Protein AF-X0WMB5-F1 (afdb_monomer)

Solvent-accessible surface area (backbone atoms only — not comparable to full-atom values): 6890 Å² total; per-residue (Å²): 134,57,74,67,60,52,49,68,53,50,52,59,53,51,50,53,51,51,50,53,62,62,49,52,80,70,52,82,45,69,56,34,66,71,50,52,67,74,69,71,50,71,66,61,51,53,51,52,56,55,52,70,65,64,39,75,68,50,53,54,50,50,53,52,47,41,71,75,58,39,76,62,56,56,58,55,53,61,54,47,51,60,52,54,50,51,43,61,72,71,31,66,67,56,52,61,48,58,74,69,65,50,86,44,72,68,55,45,47,38,76,72,72,50,88,122

Secondary structure (DSSP, 8-state):
--HHHHHHHHHHHHHHHHHHHHHGGG--SHHHHHHGGG---HHHHHHHHHHHH--HHHHHHHHHHHHHHTTHHHHHHHHHHHHHHHHHHHTTTHHHHHHHT-SSHHHHHHHHH---

InterPro domains:
  IPR001734 Sodium/solute symporter [PS50283] (2-116)
  IPR038377 Sodium/glucose symporter superfamily [G3DSA:1.20.1730.10] (20-116)

Sequence (116 aa):
MHWIDWMIVIIPLLIVAYIGFKTRKYVKGVSDFLTAGRVAGRYVLAVAQGQAVLGLISLVAVFEVYYVAGFAYSFWDMISIPITMIMALTGYCIYRFRETRAMTMGQFFQMRYSKS

Mean predicted aligned error: 7.75 Å

Structure (mmCIF, N/CA/C/O backbone):
data_AF-X0WMB5-F1
#
_entry.id   AF-X0WMB5-F1
#
loop_
_atom_site.group_PDB
_atom_site.id
_atom_site.type_symbol
_atom_site.label_atom_id
_atom_site.label_alt_id
_atom_site.label_comp_id
_atom_site.label_asym_id
_atom_site.label_entity_id
_atom_site.label_seq_id
_atom_site.pdbx_PDB_ins_code
_atom_site.Cartn_x
_atom_site.Cartn_y
_atom_site.Cartn_z
_atom_site.occupancy
_atom_site.B_iso_or_equiv
_atom_site.auth_seq_id
_atom_site.auth_comp_id
_atom_site.auth_asym_id
_atom_site.auth_atom_id
_atom_site.pdbx_PDB_model_num
ATOM 1 N N . MET A 1 1 ? -0.812 -6.277 -32.246 1.00 65.00 1 MET A N 1
ATOM 2 C CA . MET A 1 1 ? -1.373 -6.733 -30.961 1.00 65.00 1 MET A CA 1
ATOM 3 C C . MET A 1 1 ? -1.991 -8.091 -31.199 1.00 65.00 1 MET A C 1
ATOM 5 O O . MET A 1 1 ? -3.055 -8.176 -31.805 1.00 65.00 1 MET A O 1
ATOM 9 N N . HIS A 1 2 ? -1.252 -9.145 -30.872 1.00 86.25 2 HIS A N 1
ATOM 10 C CA . HIS A 1 2 ? -1.718 -10.515 -31.041 1.00 86.25 2 HIS A CA 1
ATOM 11 C C . HIS A 1 2 ? -2.876 -10.797 -30.073 1.00 86.25 2 HIS A C 1
ATOM 13 O O . HIS A 1 2 ? -2.992 -10.179 -29.019 1.00 86.25 2 HIS A O 1
ATOM 19 N N . TRP A 1 3 ? -3.732 -11.763 -30.412 1.00 80.88 3 TRP A N 1
ATOM 20 C CA . TRP A 1 3 ? -4.824 -12.221 -29.541 1.00 80.88 3 TRP A CA 1
ATOM 21 C C . TRP A 1 3 ? -4.329 -12.664 -28.150 1.00 80.88 3 TRP A C 1
ATOM 23 O O . TRP A 1 3 ? -5.010 -12.469 -27.146 1.00 80.88 3 TRP A O 1
ATOM 33 N N . ILE A 1 4 ? -3.105 -13.196 -28.082 1.00 85.00 4 ILE A N 1
ATOM 34 C CA . ILE A 1 4 ? -2.437 -13.576 -26.833 1.00 85.00 4 ILE A CA 1
ATOM 35 C C . ILE A 1 4 ? -2.209 -12.362 -25.914 1.00 85.00 4 ILE A C 1
ATOM 37 O O . ILE A 1 4 ? -2.395 -12.480 -24.704 1.00 85.00 4 ILE A O 1
ATOM 41 N N . ASP A 1 5 ? -1.904 -11.184 -26.466 1.00 84.69 5 ASP A N 1
ATOM 42 C CA . ASP A 1 5 ? -1.664 -9.964 -25.681 1.00 84.69 5 ASP A CA 1
ATOM 43 C C . ASP A 1 5 ? -2.938 -9.534 -24.934 1.00 84.69 5 ASP A C 1
ATOM 45 O O . ASP A 1 5 ? -2.894 -9.122 -23.776 1.00 84.69 5 ASP A O 1
ATOM 49 N N . TRP A 1 6 ? -4.104 -9.708 -25.566 1.00 87.12 6 TRP A N 1
ATOM 50 C CA . TRP A 1 6 ? -5.401 -9.435 -24.943 1.00 87.12 6 TRP A CA 1
ATOM 51 C C . TRP A 1 6 ? -5.734 -10.418 -23.822 1.00 87.12 6 TRP A C 1
ATOM 53 O O . TRP A 1 6 ? -6.316 -10.020 -22.811 1.00 87.12 6 TRP A O 1
ATOM 63 N N . MET A 1 7 ? -5.332 -11.685 -23.950 1.00 87.00 7 MET A N 1
ATOM 64 C CA . MET A 1 7 ? -5.525 -12.669 -22.882 1.00 87.00 7 MET A CA 1
ATOM 65 C C . MET A 1 7 ? -4.723 -12.307 -21.625 1.00 87.00 7 MET A C 1
ATOM 67 O O . MET A 1 7 ? -5.243 -12.449 -20.518 1.00 87.00 7 MET A O 1
ATOM 71 N N . ILE A 1 8 ? -3.508 -11.769 -21.781 1.00 88.19 8 ILE A N 1
ATOM 72 C CA . ILE A 1 8 ? -2.662 -11.324 -20.658 1.00 88.19 8 ILE A CA 1
ATOM 73 C C . ILE A 1 8 ? -3.302 -10.157 -19.892 1.00 88.19 8 ILE A C 1
ATOM 75 O O . ILE A 1 8 ? -3.104 -10.043 -18.686 1.00 88.19 8 ILE A O 1
ATOM 79 N N . VAL A 1 9 ? -4.108 -9.319 -20.551 1.00 88.94 9 VAL A N 1
ATOM 80 C CA . VAL A 1 9 ? -4.827 -8.212 -19.897 1.00 88.94 9 VAL A CA 1
ATOM 81 C C . VAL A 1 9 ? -6.137 -8.687 -19.268 1.00 88.94 9 VAL A C 1
ATOM 83 O O . VAL A 1 9 ? -6.431 -8.368 -18.116 1.00 88.94 9 VAL A O 1
ATOM 86 N N . ILE A 1 10 ? -6.932 -9.458 -20.012 1.00 91.56 10 ILE A N 1
ATOM 87 C CA . ILE A 1 10 ? -8.281 -9.855 -19.592 1.00 91.56 10 ILE A CA 1
ATOM 88 C C . ILE A 1 10 ? -8.229 -10.812 -18.395 1.00 91.56 10 ILE A C 1
ATOM 90 O O . ILE A 1 10 ? -9.029 -10.670 -17.470 1.00 91.56 10 ILE A O 1
ATOM 94 N N . ILE A 1 11 ? -7.295 -11.768 -18.377 1.00 92.88 11 ILE A N 1
ATOM 95 C CA . ILE A 1 11 ? -7.252 -12.811 -17.341 1.00 92.88 11 ILE A CA 1
ATOM 96 C C . ILE A 1 11 ? -7.010 -12.224 -15.935 1.00 92.88 11 ILE A C 1
ATOM 98 O O . ILE A 1 11 ? -7.836 -12.479 -15.053 1.00 92.88 11 ILE A O 1
ATOM 102 N N . PRO A 1 12 ? -5.967 -11.408 -15.677 1.00 92.19 12 PRO A N 1
ATOM 103 C CA . PRO A 1 12 ? -5.765 -10.791 -14.364 1.00 92.19 12 PRO A CA 1
ATOM 104 C C . PRO A 1 12 ? -6.926 -9.886 -13.952 1.00 92.19 12 PRO A C 1
ATOM 106 O O . PRO A 1 12 ? -7.319 -9.882 -12.786 1.00 92.19 12 PRO A O 1
ATOM 109 N N . LEU A 1 13 ? -7.516 -9.159 -14.905 1.00 92.88 13 LEU A N 1
ATOM 110 C CA . LEU A 1 13 ? -8.639 -8.260 -14.645 1.00 92.88 13 LEU A CA 1
ATOM 111 C C . LEU A 1 13 ? -9.873 -9.046 -14.177 1.00 92.88 13 LEU A C 1
ATOM 113 O O . LEU A 1 13 ? -10.494 -8.690 -13.173 1.00 92.88 13 LEU A O 1
ATOM 117 N N . LEU A 1 14 ? -10.172 -10.174 -14.830 1.00 94.62 14 LEU A N 1
ATOM 118 C CA . LEU A 1 14 ? -11.230 -11.088 -14.400 1.00 94.62 14 LEU A CA 1
ATOM 119 C C . LEU A 1 14 ? -10.943 -11.711 -13.031 1.00 94.62 14 LEU A C 1
ATOM 121 O O . LEU A 1 14 ? -11.863 -11.824 -12.223 1.00 94.62 14 LEU A O 1
ATOM 125 N N . ILE A 1 15 ? -9.691 -12.078 -12.738 1.00 94.06 15 ILE A N 1
ATOM 126 C CA . ILE A 1 15 ? -9.303 -12.609 -11.422 1.00 94.06 15 ILE A CA 1
ATOM 127 C C . ILE A 1 15 ? -9.564 -11.568 -10.326 1.00 94.06 15 ILE A C 1
ATOM 129 O O . ILE A 1 15 ? -10.201 -11.886 -9.320 1.00 94.06 15 ILE A O 1
ATOM 133 N N . VAL A 1 16 ? -9.135 -10.318 -10.525 1.00 92.12 16 VAL A N 1
ATOM 134 C CA . VAL A 1 16 ? -9.366 -9.224 -9.565 1.00 92.12 16 VAL A CA 1
ATOM 135 C C . VAL A 1 16 ? -10.862 -8.958 -9.389 1.00 92.12 16 VAL A C 1
ATOM 137 O O . VAL A 1 16 ? -11.337 -8.859 -8.254 1.00 92.12 16 VAL A O 1
ATOM 140 N N . ALA A 1 17 ? -11.625 -8.913 -10.485 1.00 93.56 17 ALA A N 1
ATOM 141 C CA . ALA A 1 17 ? -13.074 -8.736 -10.432 1.00 93.56 17 ALA A CA 1
ATOM 142 C C . ALA A 1 17 ? -13.755 -9.879 -9.659 1.00 93.56 17 ALA A C 1
ATOM 144 O O . ALA A 1 17 ? -14.561 -9.629 -8.760 1.00 93.56 17 ALA A O 1
ATOM 145 N N . TYR A 1 18 ? -13.389 -11.131 -9.946 1.00 94.38 18 TYR A N 1
ATOM 146 C CA . TYR A 1 18 ? -13.911 -12.313 -9.261 1.00 94.38 18 TYR A CA 1
ATOM 147 C C . TYR A 1 18 ? -13.611 -12.288 -7.757 1.00 94.38 18 TYR A C 1
ATOM 149 O O . TYR A 1 18 ? -14.506 -12.541 -6.943 1.00 94.38 18 TYR A O 1
ATOM 157 N N . ILE A 1 19 ? -12.381 -11.930 -7.372 1.00 91.38 19 ILE A N 1
ATOM 158 C CA . ILE A 1 19 ? -12.005 -11.752 -5.965 1.00 91.38 19 ILE A CA 1
ATOM 159 C C . ILE A 1 19 ? -12.886 -10.669 -5.331 1.00 91.38 19 ILE A C 1
ATOM 161 O O . ILE A 1 19 ? -13.463 -10.910 -4.271 1.00 91.38 19 ILE A O 1
ATOM 165 N N . GLY A 1 20 ? -13.077 -9.524 -5.990 1.00 87.44 20 GLY A N 1
ATOM 166 C CA . GLY A 1 20 ? -13.951 -8.445 -5.517 1.00 87.44 20 GLY A CA 1
ATOM 167 C C . GLY A 1 20 ? -15.388 -8.908 -5.251 1.00 87.44 20 GLY A C 1
ATOM 168 O O . GLY A 1 20 ? -15.920 -8.700 -4.155 1.00 87.44 20 GLY A O 1
ATOM 169 N N . PHE A 1 21 ? -15.991 -9.625 -6.203 1.00 90.62 21 PHE A N 1
ATOM 170 C CA . PHE A 1 21 ? -17.336 -10.185 -6.042 1.00 90.62 21 PHE A CA 1
ATOM 171 C C . PHE A 1 21 ? -17.423 -11.182 -4.884 1.00 90.62 21 PHE A C 1
ATOM 173 O O . PHE A 1 21 ? -18.353 -11.106 -4.077 1.00 90.62 21 PHE A O 1
ATOM 180 N N . LYS A 1 22 ? -16.443 -12.082 -4.750 1.00 88.75 22 LYS A N 1
ATOM 181 C CA . LYS A 1 22 ? -16.406 -13.063 -3.655 1.00 88.75 22 LYS A CA 1
ATOM 182 C C . LYS A 1 22 ? -16.223 -12.392 -2.291 1.00 88.75 22 LYS A C 1
ATOM 184 O O . LYS A 1 22 ? -16.813 -12.831 -1.302 1.00 88.75 22 LYS A O 1
ATOM 189 N N . THR A 1 23 ? -15.451 -11.306 -2.243 1.00 85.50 23 THR A N 1
ATOM 190 C CA . THR A 1 23 ? -15.120 -10.594 -1.000 1.00 85.50 23 THR A CA 1
ATOM 191 C C . THR A 1 23 ? -16.319 -9.815 -0.450 1.00 85.50 23 THR A C 1
ATOM 193 O O . THR A 1 23 ? -16.444 -9.651 0.763 1.00 85.50 23 THR A O 1
ATOM 196 N N . ARG A 1 24 ? -17.278 -9.435 -1.307 1.00 82.69 24 ARG A N 1
ATOM 197 C CA . ARG A 1 24 ? -18.507 -8.726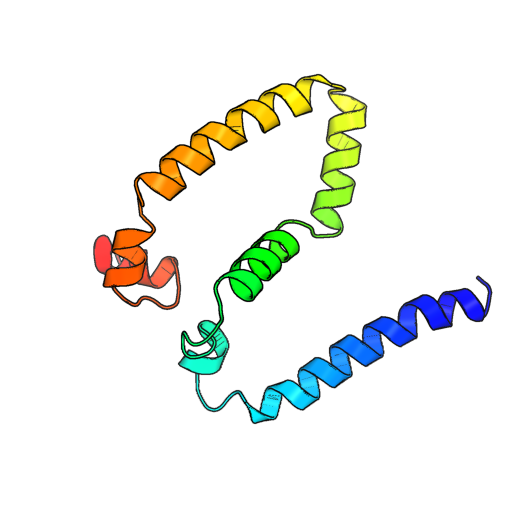 -0.910 1.00 82.69 24 ARG A CA 1
ATOM 198 C C . ARG A 1 24 ? -19.310 -9.454 0.175 1.00 82.69 24 ARG A C 1
ATOM 200 O O . ARG A 1 24 ? -19.881 -8.798 1.037 1.00 82.69 24 ARG A O 1
ATOM 207 N N . LYS A 1 25 ? -19.308 -10.795 0.191 1.00 82.81 25 LYS A N 1
ATOM 208 C CA . LYS A 1 25 ? -19.995 -11.601 1.223 1.00 82.81 25 LYS A CA 1
ATOM 209 C C . LYS A 1 25 ? -19.425 -11.387 2.636 1.00 82.81 25 LYS A C 1
ATOM 211 O O . LYS A 1 25 ? -20.131 -11.608 3.619 1.00 82.81 25 LYS A O 1
ATOM 216 N N . TYR A 1 26 ? -18.160 -10.985 2.741 1.00 80.12 26 TYR A N 1
ATOM 217 C CA . TYR A 1 26 ? -17.467 -10.790 4.016 1.00 80.12 26 TYR A CA 1
ATOM 218 C C . TYR A 1 26 ? -17.619 -9.369 4.567 1.00 80.12 26 TYR A C 1
ATOM 220 O O . TYR A 1 26 ? -17.355 -9.147 5.744 1.00 80.12 26 TYR A O 1
ATOM 228 N N . VAL A 1 27 ? -18.081 -8.417 3.752 1.00 81.31 27 VAL A N 1
ATOM 229 C CA . VAL A 1 27 ? -18.300 -7.031 4.173 1.00 81.31 27 VAL A CA 1
ATOM 230 C C . VAL A 1 27 ? -19.697 -6.915 4.781 1.00 81.31 27 VAL A C 1
ATOM 232 O O . VAL A 1 27 ? -20.682 -6.764 4.059 1.00 81.31 27 VAL A O 1
ATOM 235 N N . LYS A 1 28 ? -19.797 -7.014 6.112 1.00 79.75 28 LYS A N 1
ATOM 236 C CA . LYS A 1 28 ? -21.077 -6.894 6.837 1.00 79.75 28 LYS A CA 1
ATOM 237 C C . LYS A 1 28 ? -21.322 -5.496 7.411 1.00 79.75 28 LYS A C 1
ATOM 239 O O . LYS A 1 28 ? -22.469 -5.152 7.679 1.00 79.75 28 LYS A O 1
ATOM 244 N N . GLY A 1 29 ? -20.278 -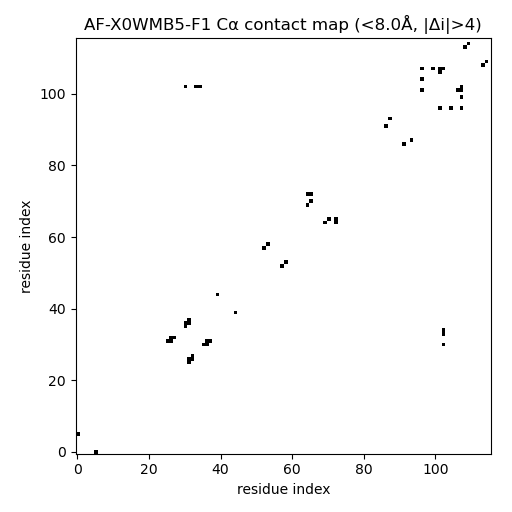4.678 7.568 1.00 81.06 29 GLY A N 1
ATOM 245 C CA . GLY A 1 29 ? -20.385 -3.313 8.088 1.00 81.06 29 GLY A CA 1
ATOM 246 C C . GLY A 1 29 ? -19.231 -2.392 7.680 1.00 81.06 29 GLY A C 1
ATOM 247 O O . GLY A 1 29 ? -18.263 -2.809 7.045 1.00 81.06 29 GLY A O 1
ATOM 248 N N . VAL A 1 30 ? -19.327 -1.118 8.077 1.00 77.75 30 VAL A N 1
ATOM 249 C CA . VAL A 1 30 ? -18.349 -0.062 7.742 1.00 77.75 30 VAL A CA 1
ATOM 250 C C . VAL A 1 30 ? -16.966 -0.347 8.341 1.00 77.75 30 VAL A C 1
ATOM 252 O O . VAL A 1 30 ? -15.950 -0.099 7.696 1.00 77.75 30 VAL A O 1
ATOM 255 N N . SER A 1 31 ? -16.905 -0.929 9.542 1.00 76.12 31 SER A N 1
ATOM 256 C CA . SER A 1 31 ? -15.648 -1.352 10.177 1.00 76.12 31 SER A CA 1
ATOM 257 C C . SER A 1 31 ? -14.945 -2.473 9.411 1.00 76.12 31 SER A C 1
ATOM 259 O O . SER A 1 31 ? -13.714 -2.504 9.350 1.00 76.12 31 SER A O 1
ATOM 261 N N . ASP A 1 32 ? -15.716 -3.377 8.806 1.00 77.19 32 ASP A N 1
ATOM 262 C CA . ASP A 1 32 ? -15.188 -4.492 8.019 1.00 77.19 32 ASP A CA 1
ATOM 263 C C . ASP A 1 32 ? -14.682 -4.000 6.666 1.00 77.19 32 ASP A C 1
ATOM 265 O O . ASP A 1 32 ? -13.665 -4.479 6.180 1.00 77.1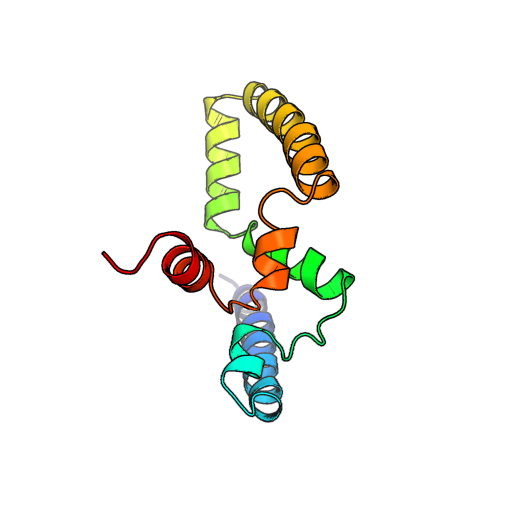9 32 ASP A O 1
ATOM 269 N N . PHE A 1 33 ? -15.332 -2.983 6.098 1.00 79.12 33 PHE A N 1
ATOM 270 C CA . PHE A 1 33 ? -14.876 -2.350 4.866 1.00 79.12 33 PHE A CA 1
ATOM 271 C C . PHE A 1 33 ? -13.614 -1.498 5.067 1.00 79.12 33 PHE A C 1
ATOM 273 O O . PHE A 1 33 ? -12.653 -1.637 4.317 1.00 79.12 33 PHE A O 1
ATOM 280 N N . LEU A 1 34 ? -13.592 -0.632 6.088 1.00 80.38 34 LEU A N 1
ATOM 281 C CA . LEU A 1 34 ? -12.497 0.324 6.295 1.00 80.38 34 LEU A CA 1
ATOM 282 C C . LEU A 1 34 ? -11.289 -0.271 7.022 1.00 80.38 34 LEU A C 1
ATOM 284 O O . LEU A 1 34 ? -10.161 0.150 6.786 1.00 80.38 34 LEU A O 1
ATOM 288 N N . THR A 1 35 ? -11.507 -1.219 7.935 1.00 78.19 35 THR A N 1
ATOM 289 C CA . THR A 1 35 ? -10.436 -1.755 8.796 1.00 78.19 35 THR A CA 1
ATOM 290 C C . THR A 1 35 ? -10.329 -3.277 8.765 1.00 78.19 35 THR A C 1
ATOM 292 O O . THR A 1 35 ? -9.610 -3.842 9.591 1.00 78.19 35 THR A O 1
ATOM 295 N N . ALA A 1 36 ? -11.033 -3.955 7.847 1.00 79.00 36 ALA A N 1
ATOM 296 C CA . ALA A 1 36 ? -11.074 -5.420 7.752 1.00 79.00 36 ALA A CA 1
ATOM 297 C C . ALA A 1 36 ? -11.390 -6.104 9.101 1.00 79.00 36 ALA A C 1
ATOM 299 O O . ALA A 1 36 ? -10.805 -7.133 9.446 1.00 79.00 36 ALA A O 1
ATOM 300 N N . GLY A 1 37 ? -12.233 -5.468 9.928 1.00 76.12 37 GLY A N 1
ATOM 301 C CA . GLY A 1 37 ? -12.582 -5.952 11.268 1.00 76.12 37 GLY A CA 1
ATOM 302 C C . GLY A 1 37 ? -11.398 -6.026 12.244 1.00 76.12 37 GLY A C 1
ATOM 303 O O . GLY A 1 37 ? -11.519 -6.622 13.310 1.00 76.12 37 GLY A O 1
ATOM 304 N N . ARG A 1 38 ? -10.240 -5.444 11.892 1.00 78.75 38 ARG A N 1
ATOM 305 C CA . ARG A 1 38 ? -8.956 -5.546 12.613 1.00 78.75 38 ARG A CA 1
ATOM 306 C C . ARG A 1 38 ? -8.428 -6.980 12.773 1.00 78.75 38 ARG A C 1
ATOM 308 O O . ARG A 1 38 ? -7.598 -7.227 13.643 1.00 78.75 38 ARG A O 1
ATOM 315 N N . VAL A 1 39 ? -8.866 -7.904 11.914 1.00 79.62 39 VAL A N 1
ATOM 316 C CA . VAL A 1 39 ? -8.447 -9.322 11.934 1.00 79.62 39 VAL A CA 1
ATOM 317 C C . VAL A 1 39 ? -7.292 -9.596 10.956 1.00 79.62 39 VAL A C 1
ATOM 319 O O . VAL A 1 39 ? -6.689 -10.666 10.976 1.00 79.62 39 VAL A O 1
ATOM 322 N N . ALA A 1 40 ? -6.941 -8.629 10.102 1.00 79.69 40 ALA A N 1
ATOM 323 C CA . ALA A 1 40 ? -5.877 -8.788 9.115 1.00 79.69 40 ALA A CA 1
ATOM 324 C C . ALA A 1 40 ? -4.511 -9.060 9.780 1.00 79.69 40 ALA A C 1
ATOM 326 O O . ALA A 1 40 ? -4.033 -8.292 10.617 1.00 79.69 40 ALA A O 1
ATOM 327 N N . GLY A 1 41 ? -3.874 -10.169 9.391 1.00 81.75 41 GLY A N 1
ATOM 328 C CA . GLY A 1 41 ? -2.562 -10.566 9.898 1.00 81.75 41 GLY A CA 1
ATOM 329 C C . GLY A 1 41 ? -1.447 -9.598 9.486 1.00 81.75 41 GLY A C 1
ATOM 330 O O . GLY A 1 41 ? -1.536 -8.914 8.467 1.00 81.75 41 GLY A O 1
ATOM 331 N N . ARG A 1 42 ? -0.353 -9.580 10.260 1.00 82.88 42 ARG A N 1
ATOM 332 C CA . ARG A 1 42 ? 0.784 -8.658 10.053 1.00 82.88 42 ARG A CA 1
ATOM 333 C C . ARG A 1 42 ? 1.382 -8.749 8.649 1.00 82.88 42 ARG A C 1
ATOM 335 O O . ARG A 1 42 ? 1.679 -7.720 8.059 1.00 82.88 42 ARG A O 1
ATOM 342 N N . TYR A 1 43 ? 1.516 -9.963 8.116 1.00 86.50 43 TYR A N 1
ATOM 343 C CA . TYR A 1 43 ? 2.058 -10.189 6.776 1.00 86.50 43 TYR A CA 1
ATOM 344 C C . TYR A 1 43 ? 1.171 -9.573 5.688 1.00 86.50 43 TYR A C 1
ATOM 346 O O . TYR A 1 43 ? 1.652 -8.804 4.866 1.00 86.50 43 TYR A O 1
ATOM 354 N N . VAL A 1 44 ? -0.137 -9.847 5.731 1.00 84.88 44 VAL A N 1
ATOM 355 C CA . VAL A 1 44 ? -1.096 -9.330 4.744 1.00 84.88 44 VAL A CA 1
ATOM 356 C C . VAL A 1 44 ? -1.130 -7.805 4.775 1.00 84.88 44 VAL A C 1
ATOM 358 O O . VAL A 1 44 ? -1.126 -7.176 3.724 1.00 84.88 44 VAL A O 1
ATOM 361 N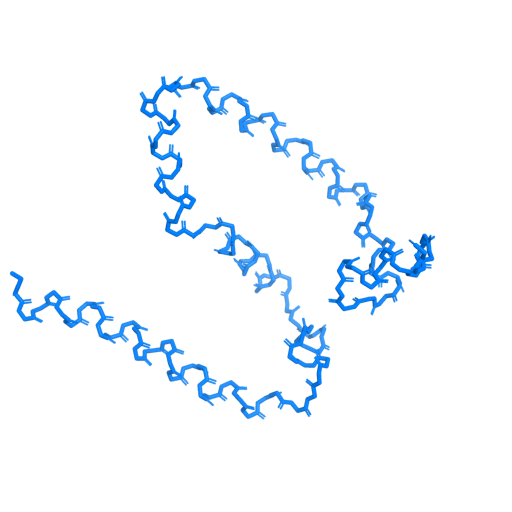 N . LEU A 1 45 ? -1.097 -7.207 5.971 1.00 85.19 45 LEU A N 1
ATOM 362 C CA . LEU A 1 45 ? -1.028 -5.755 6.114 1.00 85.19 45 LEU A CA 1
ATOM 363 C C . LEU A 1 45 ? 0.282 -5.183 5.563 1.00 85.19 45 LEU A C 1
ATOM 365 O O . LEU A 1 45 ? 0.234 -4.217 4.815 1.00 85.19 45 LEU A O 1
ATOM 369 N N . ALA A 1 46 ? 1.435 -5.774 5.882 1.00 84.88 46 ALA A N 1
ATOM 370 C CA . ALA A 1 46 ? 2.726 -5.290 5.391 1.00 84.88 46 ALA A CA 1
ATOM 371 C C . ALA A 1 46 ? 2.824 -5.365 3.859 1.00 84.88 46 ALA A C 1
ATOM 373 O O . ALA A 1 46 ? 3.218 -4.395 3.214 1.00 84.88 46 ALA A O 1
ATOM 374 N N . VAL A 1 47 ? 2.400 -6.487 3.270 1.00 86.81 47 VAL A N 1
ATOM 375 C CA . VAL A 1 47 ? 2.399 -6.670 1.814 1.00 86.81 47 VAL A CA 1
ATOM 376 C C . VAL A 1 47 ? 1.412 -5.715 1.146 1.00 86.81 47 VAL A C 1
ATOM 378 O O . VAL A 1 47 ? 1.776 -5.060 0.174 1.00 86.81 47 VAL A O 1
ATOM 381 N N . ALA A 1 48 ? 0.194 -5.572 1.676 1.00 85.94 48 ALA A N 1
ATOM 382 C CA . ALA A 1 48 ? -0.796 -4.650 1.122 1.00 85.94 48 ALA A CA 1
ATOM 383 C C . ALA A 1 48 ? -0.319 -3.190 1.168 1.00 85.94 48 ALA A C 1
ATOM 385 O O . ALA A 1 48 ? -0.500 -2.461 0.197 1.00 85.94 48 ALA A O 1
ATOM 386 N N . GLN A 1 49 ? 0.329 -2.774 2.262 1.00 84.06 49 GLN A N 1
ATOM 387 C CA . GLN A 1 49 ? 0.923 -1.438 2.368 1.00 84.06 49 GLN A CA 1
ATOM 388 C C . GLN A 1 49 ? 2.048 -1.240 1.342 1.00 84.06 49 GLN A C 1
ATOM 390 O O . GLN A 1 49 ? 2.069 -0.217 0.665 1.00 84.06 49 GLN A O 1
ATOM 395 N N . GLY A 1 50 ? 2.931 -2.228 1.160 1.00 83.12 50 GLY A N 1
ATOM 396 C CA . GLY A 1 50 ? 3.981 -2.164 0.137 1.00 83.12 50 GLY A CA 1
ATOM 397 C C . GLY A 1 50 ? 3.424 -2.066 -1.288 1.00 83.12 50 GLY A C 1
ATOM 398 O O . GLY A 1 50 ? 3.885 -1.252 -2.083 1.00 83.12 50 GLY A O 1
ATOM 399 N N . GLN A 1 51 ? 2.385 -2.844 -1.601 1.00 84.62 51 GLN A N 1
ATOM 400 C CA . GLN A 1 51 ? 1.719 -2.801 -2.907 1.00 84.62 51 GLN A CA 1
ATOM 401 C C . GLN A 1 51 ? 0.979 -1.477 -3.151 1.00 84.62 51 GLN A C 1
ATOM 403 O O . GLN A 1 51 ? 0.966 -0.990 -4.275 1.00 84.62 51 GLN A O 1
ATOM 408 N N . ALA A 1 52 ? 0.402 -0.860 -2.114 1.00 84.94 52 ALA A N 1
ATOM 409 C CA . ALA A 1 52 ? -0.284 0.428 -2.240 1.00 84.94 52 ALA A CA 1
ATOM 410 C C . ALA A 1 52 ? 0.660 1.575 -2.650 1.00 84.94 52 ALA A C 1
ATOM 412 O O . ALA A 1 52 ? 0.229 2.512 -3.319 1.00 84.94 52 ALA A O 1
ATOM 413 N N . VAL A 1 53 ? 1.940 1.498 -2.268 1.00 80.00 53 VAL A N 1
ATOM 414 C CA . VAL A 1 53 ? 2.970 2.481 -2.650 1.00 80.00 53 VAL A CA 1
ATOM 415 C C . VAL A 1 53 ? 3.459 2.254 -4.090 1.00 80.00 53 VAL A C 1
ATOM 417 O O . VAL A 1 53 ? 3.757 3.211 -4.812 1.00 80.00 53 VAL A O 1
ATOM 420 N N . LEU A 1 54 ? 3.499 0.996 -4.537 1.00 81.31 54 LEU A N 1
ATOM 421 C CA . LEU A 1 54 ? 4.004 0.582 -5.850 1.00 81.31 54 LEU A CA 1
ATOM 422 C C . LEU A 1 54 ? 2.903 0.566 -6.928 1.00 81.31 54 LEU A C 1
ATOM 424 O O . LEU A 1 54 ? 2.533 -0.480 -7.456 1.00 81.31 54 LEU A O 1
ATOM 428 N N . GLY A 1 55 ? 2.386 1.746 -7.278 1.00 84.81 55 GLY A N 1
ATOM 429 C CA . GLY A 1 55 ? 1.501 1.926 -8.434 1.00 84.81 55 GLY A CA 1
ATOM 430 C C . GLY A 1 55 ? 2.256 2.093 -9.762 1.00 84.81 55 GLY A C 1
ATOM 431 O O . GLY A 1 55 ? 3.447 2.400 -9.780 1.00 84.81 55 GLY A O 1
ATOM 432 N N . LEU A 1 56 ? 1.546 1.973 -10.895 1.00 87.25 56 LEU A N 1
ATOM 433 C CA . LEU A 1 56 ? 2.108 2.217 -12.238 1.00 87.25 56 LEU A CA 1
ATOM 434 C C . LEU A 1 56 ? 2.717 3.626 -12.358 1.00 87.25 56 LEU A C 1
ATOM 436 O O . LEU A 1 56 ? 3.796 3.790 -12.914 1.00 87.25 56 LEU A O 1
ATOM 440 N N . ILE A 1 57 ? 2.036 4.630 -11.796 1.00 89.38 57 ILE A N 1
ATOM 441 C CA . ILE A 1 57 ? 2.503 6.024 -11.775 1.00 89.38 57 ILE A CA 1
ATOM 442 C C . ILE A 1 57 ? 3.823 6.130 -11.007 1.00 89.38 57 ILE A C 1
ATOM 444 O O . ILE A 1 57 ? 4.766 6.738 -11.501 1.00 89.38 57 ILE A O 1
ATOM 448 N N . SER A 1 58 ? 3.911 5.496 -9.834 1.00 87.81 58 SER A N 1
ATOM 449 C CA . SER A 1 58 ? 5.133 5.468 -9.027 1.00 87.81 58 SER A CA 1
ATOM 450 C C . SER A 1 58 ? 6.291 4.836 -9.796 1.00 87.81 58 SER A C 1
ATOM 452 O O . SER A 1 58 ? 7.401 5.352 -9.762 1.00 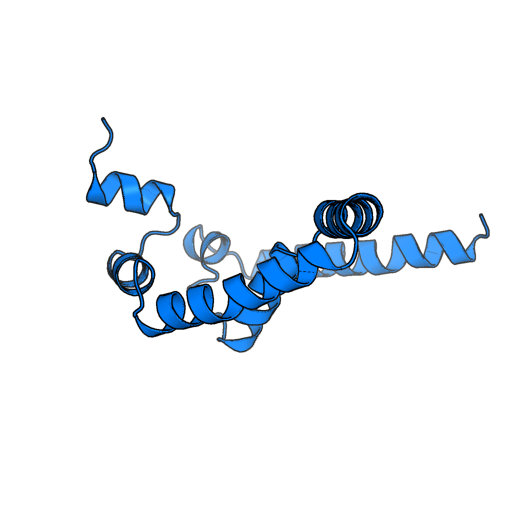87.81 58 SER A O 1
ATOM 454 N N . LEU A 1 59 ? 6.035 3.748 -10.529 1.00 88.44 59 LEU A N 1
ATOM 455 C CA . LEU A 1 59 ? 7.052 3.068 -11.328 1.00 88.44 59 LEU A CA 1
ATOM 456 C C . LEU A 1 59 ? 7.596 3.974 -12.439 1.00 88.44 59 LEU A C 1
ATOM 458 O O . LEU A 1 59 ? 8.809 4.116 -12.561 1.00 88.44 59 LEU A O 1
ATOM 462 N N . VAL A 1 60 ? 6.719 4.632 -13.203 1.00 92.38 60 VAL A N 1
ATOM 463 C CA . VAL A 1 60 ? 7.139 5.586 -14.245 1.00 92.38 60 VAL A CA 1
ATOM 464 C C . VAL A 1 60 ? 7.917 6.754 -13.637 1.00 92.38 60 VAL A C 1
ATOM 466 O O . VAL A 1 60 ? 8.979 7.100 -14.148 1.00 92.38 60 VAL A O 1
ATOM 469 N N . ALA A 1 61 ? 7.442 7.305 -12.517 1.00 89.06 61 ALA A N 1
ATOM 470 C CA . ALA A 1 61 ? 8.119 8.395 -11.820 1.00 89.06 61 ALA A CA 1
ATOM 471 C C . ALA A 1 61 ? 9.532 7.999 -11.365 1.00 89.06 61 ALA A C 1
ATOM 473 O O . ALA A 1 61 ? 10.471 8.772 -11.520 1.00 89.06 61 ALA A O 1
ATOM 474 N N . VAL A 1 62 ? 9.711 6.778 -10.854 1.00 87.38 62 VAL A N 1
ATOM 475 C CA . VAL A 1 62 ? 11.033 6.269 -10.466 1.00 87.38 62 VAL A CA 1
ATOM 476 C C . VAL A 1 62 ? 11.968 6.195 -11.677 1.00 87.38 62 VAL A C 1
ATOM 478 O O . VAL A 1 62 ? 13.108 6.647 -11.589 1.00 87.38 62 VAL A O 1
ATOM 481 N N . PHE A 1 63 ? 11.496 5.697 -12.825 1.00 88.81 63 PHE A N 1
ATOM 482 C CA . PHE A 1 63 ? 12.297 5.679 -14.056 1.00 88.81 63 PHE A CA 1
ATOM 483 C C . PHE A 1 63 ? 12.680 7.082 -14.537 1.00 88.81 63 PHE A C 1
ATOM 485 O O . PHE A 1 63 ? 13.828 7.294 -14.925 1.00 88.81 63 PHE A O 1
ATOM 492 N N . GLU A 1 64 ? 11.756 8.039 -14.483 1.00 90.00 64 GLU A N 1
ATOM 493 C CA . GLU A 1 64 ? 12.019 9.434 -14.850 1.00 90.00 64 GLU A CA 1
ATOM 494 C C . GLU A 1 64 ? 13.081 10.064 -13.938 1.00 90.00 64 GLU A C 1
ATOM 496 O O . GLU A 1 64 ? 14.044 10.668 -14.417 1.00 90.00 64 GLU A O 1
ATOM 501 N N . VAL A 1 65 ? 12.967 9.852 -12.625 1.00 88.06 65 VAL A N 1
ATOM 502 C CA . VAL A 1 65 ? 13.937 10.358 -11.648 1.00 88.06 65 VAL A CA 1
ATOM 503 C C . VAL A 1 65 ? 15.318 9.740 -11.866 1.00 88.06 65 VAL A C 1
ATOM 505 O O . VAL A 1 65 ? 16.313 10.465 -11.844 1.00 88.06 65 VAL A O 1
ATOM 508 N N . TYR A 1 66 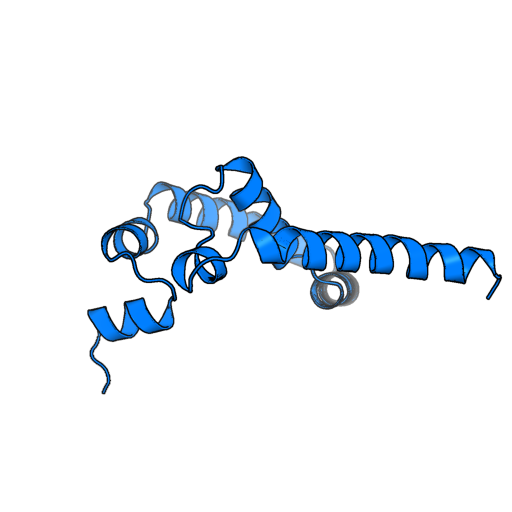? 15.406 8.435 -12.139 1.00 88.44 66 TYR A N 1
ATOM 509 C CA . TYR A 1 66 ? 16.685 7.799 -12.471 1.00 88.44 66 TYR A CA 1
ATOM 510 C C . TYR A 1 66 ? 17.277 8.311 -13.784 1.00 88.44 66 TYR A C 1
ATOM 512 O O . TYR A 1 66 ? 18.496 8.443 -13.883 1.00 88.44 66 TYR A O 1
ATOM 520 N N . TYR A 1 67 ? 16.442 8.619 -14.775 1.00 88.50 67 TYR A N 1
ATOM 521 C CA . TYR A 1 67 ? 16.902 9.156 -16.052 1.00 88.50 67 TYR A CA 1
ATOM 522 C C . TYR A 1 67 ? 17.493 10.567 -15.909 1.00 88.50 67 TYR A C 1
ATOM 524 O O . TYR A 1 67 ? 18.520 10.865 -16.515 1.00 88.50 67 TYR A O 1
ATOM 532 N N . VAL A 1 68 ? 16.881 11.423 -15.084 1.00 89.94 68 VAL A N 1
ATOM 533 C CA . VAL A 1 68 ? 17.316 12.820 -14.900 1.00 89.94 68 VAL A CA 1
ATOM 534 C C . VAL A 1 68 ? 18.442 12.953 -13.870 1.00 89.94 68 VAL A C 1
ATOM 536 O O . VAL A 1 68 ? 19.434 13.632 -14.122 1.00 89.94 68 VAL A O 1
ATOM 539 N N . ALA A 1 69 ? 18.292 12.336 -12.696 1.00 83.88 69 ALA A N 1
ATOM 540 C CA . ALA A 1 69 ? 19.193 12.529 -11.556 1.00 83.88 69 ALA A CA 1
ATOM 541 C C . ALA A 1 69 ? 20.263 11.430 -11.418 1.00 83.88 69 ALA A C 1
ATOM 543 O O . ALA A 1 69 ? 21.204 11.573 -10.630 1.00 83.88 69 ALA A O 1
ATOM 544 N N . GLY A 1 70 ? 20.139 10.325 -12.159 1.00 82.19 70 GLY A N 1
ATOM 545 C CA . GLY A 1 70 ? 21.065 9.199 -12.079 1.00 82.19 70 GLY A CA 1
ATOM 546 C C . GLY A 1 70 ? 21.105 8.558 -10.687 1.00 82.19 70 GLY A C 1
ATOM 547 O O . GLY A 1 70 ? 20.109 8.479 -9.968 1.00 82.19 70 GLY A O 1
ATOM 548 N N . PHE A 1 71 ? 22.288 8.092 -10.280 1.00 79.69 71 PHE A N 1
ATOM 549 C CA . PHE A 1 71 ? 22.475 7.351 -9.026 1.00 79.69 71 PHE A CA 1
ATOM 550 C C . PHE A 1 71 ? 22.340 8.216 -7.758 1.00 79.69 71 PHE A C 1
ATOM 552 O O . PHE A 1 71 ? 22.321 7.683 -6.655 1.00 79.69 71 PHE A O 1
ATOM 559 N N . ALA A 1 72 ? 22.211 9.542 -7.877 1.00 82.69 72 ALA A N 1
ATOM 560 C CA . ALA A 1 72 ? 22.029 10.418 -6.720 1.00 82.69 72 ALA A CA 1
ATOM 561 C C . ALA A 1 72 ? 20.715 10.134 -5.966 1.00 82.69 72 ALA A C 1
ATOM 563 O O . ALA A 1 72 ? 20.645 10.329 -4.754 1.00 82.69 72 ALA A O 1
ATOM 564 N N . TYR A 1 73 ? 19.683 9.634 -6.656 1.00 82.38 73 TYR A N 1
ATOM 565 C CA . TYR A 1 73 ? 18.400 9.294 -6.035 1.00 82.38 73 TYR A CA 1
ATOM 566 C C . TYR A 1 73 ? 18.506 8.143 -5.020 1.00 82.38 73 TYR A C 1
ATOM 568 O O . TYR A 1 73 ? 17.883 8.197 -3.961 1.00 82.38 73 TYR A O 1
ATOM 576 N N . SER A 1 74 ? 19.344 7.133 -5.288 1.00 82.31 74 SER A N 1
ATOM 577 C CA . SER A 1 74 ? 19.493 5.976 -4.392 1.00 82.31 74 SER A CA 1
ATOM 578 C C . SER A 1 74 ? 20.138 6.346 -3.054 1.00 82.31 74 SER A C 1
ATOM 580 O O . SER A 1 74 ? 19.816 5.747 -2.031 1.00 82.31 74 SER A O 1
ATOM 582 N N . PHE A 1 75 ? 20.998 7.370 -3.031 1.00 86.19 75 PHE A N 1
ATOM 583 C CA . PHE A 1 75 ? 21.572 7.896 -1.793 1.00 86.19 75 PHE A CA 1
ATOM 584 C C . PHE A 1 75 ? 20.491 8.466 -0.865 1.00 86.19 75 PHE A C 1
ATOM 586 O O . PHE A 1 75 ? 20.473 8.166 0.329 1.00 86.19 75 PHE A O 1
ATOM 593 N N . TRP A 1 76 ? 19.554 9.242 -1.414 1.00 85.81 76 TRP A N 1
ATOM 594 C CA . TRP A 1 76 ? 18.435 9.792 -0.647 1.00 85.81 76 TRP A CA 1
ATOM 595 C C . TRP A 1 76 ? 17.479 8.704 -0.158 1.00 85.81 76 TRP A C 1
ATOM 597 O O . TRP A 1 76 ? 17.038 8.749 0.992 1.00 85.81 76 TRP A O 1
ATOM 607 N N . ASP A 1 77 ? 17.209 7.698 -0.992 1.00 86.00 77 ASP A N 1
ATOM 608 C CA . ASP A 1 77 ? 16.382 6.556 -0.602 1.00 86.00 77 ASP A CA 1
ATOM 609 C C . ASP A 1 77 ? 17.020 5.771 0.558 1.00 86.00 77 ASP A C 1
ATOM 611 O O . ASP A 1 77 ? 16.360 5.479 1.558 1.00 86.00 77 ASP A O 1
ATOM 615 N N . MET A 1 78 ? 18.340 5.559 0.510 1.00 87.62 78 MET A N 1
ATOM 616 C CA . MET A 1 78 ? 19.101 4.896 1.572 1.00 87.62 78 MET A CA 1
ATOM 617 C C . MET A 1 78 ? 19.070 5.660 2.906 1.00 87.62 78 MET A C 1
ATOM 619 O O . MET A 1 78 ? 19.112 5.027 3.961 1.00 87.62 78 MET A O 1
ATOM 623 N N . ILE A 1 79 ? 18.945 6.992 2.890 1.00 90.50 79 ILE A N 1
ATOM 624 C CA . ILE A 1 79 ? 18.745 7.811 4.102 1.00 90.50 79 ILE A CA 1
ATOM 625 C C . ILE A 1 79 ? 17.309 7.688 4.637 1.00 90.50 79 ILE A C 1
ATOM 627 O O . ILE A 1 79 ? 17.089 7.752 5.849 1.00 90.50 79 ILE A O 1
ATOM 631 N N . SER A 1 80 ? 16.318 7.481 3.771 1.00 86.88 80 SER A N 1
ATOM 632 C CA . SER A 1 80 ? 14.916 7.357 4.190 1.00 86.88 80 SER A CA 1
ATOM 633 C C . SER A 1 80 ? 14.644 6.075 4.998 1.00 86.88 80 SER A C 1
ATOM 635 O O . SER A 1 80 ? 13.841 6.081 5.939 1.00 86.88 80 SER A O 1
ATOM 637 N N . ILE A 1 81 ? 15.364 4.989 4.696 1.00 87.81 81 ILE A N 1
ATOM 638 C CA . ILE A 1 81 ? 15.247 3.683 5.367 1.00 87.81 81 ILE A CA 1
ATOM 639 C C . ILE A 1 81 ? 15.503 3.773 6.885 1.00 87.81 81 ILE A C 1
ATOM 641 O O . ILE A 1 81 ? 14.620 3.391 7.657 1.00 87.81 81 ILE A O 1
ATOM 645 N N . PRO A 1 82 ? 16.649 4.286 7.379 1.00 90.25 82 PRO A N 1
ATOM 646 C CA . PRO A 1 82 ? 16.894 4.372 8.816 1.00 90.25 82 PRO A CA 1
ATOM 647 C C . PRO A 1 82 ? 15.919 5.324 9.516 1.00 90.25 82 PRO A C 1
ATOM 649 O O . PRO A 1 82 ? 15.492 5.037 10.633 1.00 90.25 82 PRO A O 1
ATOM 652 N N . ILE A 1 83 ? 15.505 6.418 8.866 1.00 89.44 83 ILE A N 1
ATOM 653 C CA . ILE A 1 83 ? 14.530 7.357 9.440 1.00 89.44 83 ILE A CA 1
ATOM 654 C C . ILE A 1 83 ? 13.187 6.656 9.657 1.00 89.44 83 ILE A C 1
ATOM 656 O O . ILE A 1 83 ? 12.635 6.692 10.758 1.00 89.44 83 ILE A O 1
ATOM 660 N N . THR A 1 84 ? 12.667 5.983 8.629 1.00 86.38 84 THR A N 1
ATOM 661 C CA . THR A 1 84 ? 11.394 5.254 8.729 1.00 86.38 84 THR A CA 1
ATOM 662 C C . THR A 1 84 ? 11.476 4.104 9.730 1.00 86.38 84 THR A C 1
ATOM 664 O O . THR A 1 84 ? 10.526 3.895 10.485 1.00 86.38 84 THR A O 1
ATOM 667 N N . MET A 1 85 ? 12.621 3.422 9.824 1.00 87.38 85 MET A N 1
ATOM 668 C CA . MET A 1 85 ? 12.872 2.390 10.832 1.00 87.38 85 MET A CA 1
ATOM 669 C C . MET A 1 85 ? 12.827 2.952 12.259 1.00 87.38 85 MET A C 1
ATOM 671 O O . MET A 1 85 ? 12.129 2.399 13.110 1.00 87.38 85 MET A O 1
ATOM 675 N N . ILE A 1 86 ? 13.506 4.071 12.529 1.00 89.31 86 ILE A N 1
ATOM 676 C CA . ILE A 1 86 ? 13.480 4.731 13.845 1.00 89.31 86 ILE A CA 1
ATOM 677 C C . ILE A 1 86 ? 12.057 5.189 14.186 1.00 89.31 86 ILE A C 1
ATOM 679 O O . ILE A 1 86 ? 11.585 4.973 15.303 1.00 89.31 86 ILE A O 1
ATOM 683 N N . MET A 1 87 ? 11.335 5.771 13.229 1.00 85.69 87 MET A N 1
ATOM 684 C CA . MET A 1 87 ? 9.947 6.208 13.423 1.00 85.69 87 MET A CA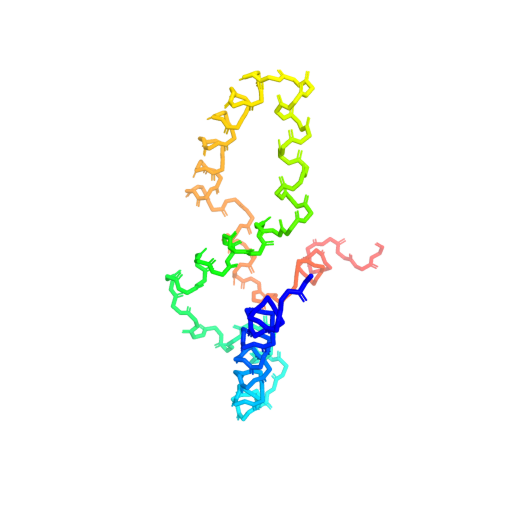 1
ATOM 685 C C . MET A 1 87 ? 8.998 5.029 13.687 1.00 85.69 87 MET A C 1
ATOM 687 O O . MET A 1 87 ? 8.114 5.119 14.542 1.00 85.69 87 MET A O 1
ATOM 691 N N . ALA A 1 88 ? 9.207 3.896 13.011 1.00 83.56 88 ALA A N 1
ATOM 692 C CA . ALA A 1 88 ? 8.449 2.671 13.243 1.00 83.56 88 ALA A CA 1
ATOM 693 C C . ALA A 1 88 ? 8.734 2.062 14.628 1.00 83.56 88 ALA A C 1
ATOM 695 O O . ALA A 1 88 ? 7.798 1.628 15.299 1.00 83.56 88 ALA A O 1
ATOM 696 N N . LEU A 1 89 ? 9.998 2.065 15.074 1.00 83.50 89 LEU A N 1
ATOM 697 C CA . LEU A 1 89 ? 10.418 1.538 16.381 1.00 83.50 89 LEU A CA 1
ATOM 698 C C . LEU A 1 89 ? 9.961 2.416 17.549 1.00 83.50 89 LEU A C 1
ATOM 700 O O . LEU A 1 89 ? 9.472 1.904 18.552 1.00 83.50 89 LEU A O 1
ATOM 704 N N . THR A 1 90 ? 10.082 3.737 17.413 1.00 83.56 90 THR A N 1
ATOM 705 C CA . THR A 1 90 ? 9.600 4.701 18.418 1.00 83.56 90 THR A CA 1
ATOM 706 C C . THR A 1 90 ? 8.073 4.739 18.498 1.00 83.56 90 THR A C 1
ATOM 708 O O . THR A 1 90 ? 7.516 5.236 19.476 1.00 83.56 90 THR A O 1
ATOM 711 N N . GLY A 1 91 ? 7.374 4.213 17.484 1.00 76.81 91 GLY A N 1
ATOM 712 C CA . GLY A 1 91 ? 5.915 4.197 17.429 1.00 76.81 91 GLY A CA 1
ATOM 713 C C . GLY A 1 91 ? 5.310 5.598 17.344 1.00 76.81 91 GLY A C 1
ATOM 714 O O . GLY A 1 91 ? 4.125 5.774 17.659 1.00 76.81 91 GLY A O 1
ATOM 715 N N . TYR A 1 92 ? 6.108 6.589 16.932 1.00 73.38 92 TYR A N 1
ATOM 716 C CA . TYR A 1 92 ? 5.688 7.979 16.852 1.00 73.38 92 TYR A CA 1
ATOM 717 C C . TYR A 1 92 ? 4.469 8.095 15.928 1.00 73.38 92 TYR A C 1
ATOM 719 O O . TY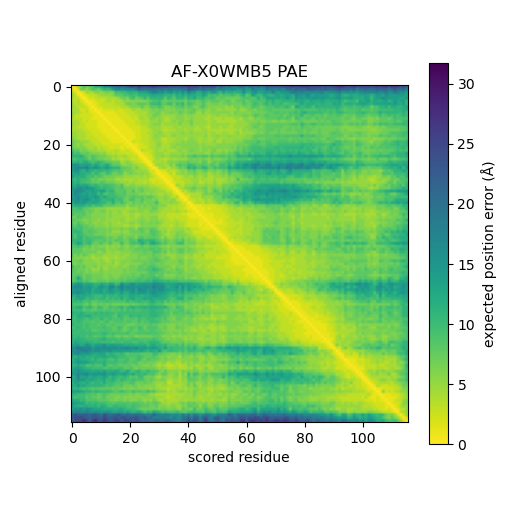R A 1 92 ? 4.456 7.579 14.812 1.00 73.38 92 TYR A O 1
ATOM 727 N N . CYS A 1 93 ? 3.398 8.711 16.431 1.00 75.06 93 CYS A N 1
ATOM 728 C CA . CYS A 1 93 ? 2.050 8.755 15.843 1.00 75.06 93 CYS A CA 1
ATOM 729 C C . CYS A 1 93 ? 1.316 7.405 15.708 1.00 75.06 93 CYS A C 1
ATOM 731 O O . CYS A 1 93 ? 0.121 7.365 16.003 1.00 75.06 93 CYS A O 1
ATOM 733 N N . ILE A 1 94 ? 1.976 6.305 15.332 1.00 79.25 94 ILE A N 1
ATOM 734 C CA . ILE A 1 94 ? 1.332 4.996 15.103 1.00 79.25 94 ILE A CA 1
ATOM 735 C C . ILE A 1 94 ? 0.707 4.450 16.389 1.00 79.25 94 ILE A C 1
ATOM 737 O O . ILE A 1 94 ? -0.440 3.996 16.374 1.00 79.25 94 ILE A O 1
ATOM 741 N N . TYR A 1 95 ? 1.428 4.511 17.510 1.00 80.50 95 TYR A N 1
ATOM 742 C CA . TYR A 1 95 ? 0.929 4.010 18.791 1.00 80.50 95 TYR A CA 1
ATOM 743 C C . TYR A 1 95 ? -0.334 4.772 19.225 1.00 80.50 95 TYR A C 1
ATOM 745 O O . TYR A 1 95 ? -1.385 4.174 19.459 1.00 80.50 95 TYR A O 1
ATOM 753 N N . ARG A 1 96 ? -0.282 6.110 19.192 1.00 77.75 96 ARG A N 1
ATOM 754 C CA . ARG A 1 96 ? -1.413 6.978 19.555 1.00 77.75 96 ARG A CA 1
ATOM 755 C C . ARG A 1 96 ? -2.602 6.840 18.598 1.00 77.75 96 ARG A C 1
ATOM 757 O O . ARG A 1 96 ? -3.754 6.871 19.031 1.00 77.75 96 ARG A O 1
ATOM 764 N N . PHE A 1 97 ? -2.339 6.653 17.306 1.00 79.75 97 PHE A N 1
ATOM 765 C CA . PHE A 1 97 ? -3.376 6.397 16.306 1.00 79.75 97 PHE A CA 1
ATOM 766 C C . PHE A 1 97 ? -4.124 5.090 16.608 1.00 79.75 97 PHE A C 1
ATOM 768 O O . PHE A 1 97 ? -5.355 5.058 16.586 1.00 79.75 97 PHE A O 1
ATOM 775 N N . ARG A 1 98 ? -3.401 4.032 17.001 1.00 79.88 98 ARG A N 1
ATOM 776 C CA . ARG A 1 98 ? -4.005 2.749 17.396 1.00 79.88 98 ARG A CA 1
ATOM 777 C C . ARG A 1 98 ? -4.824 2.848 18.684 1.00 79.88 98 ARG A C 1
ATOM 779 O O . ARG A 1 98 ? -5.890 2.236 18.745 1.00 79.88 98 ARG A O 1
ATOM 786 N N . GLU A 1 99 ? -4.381 3.632 19.669 1.00 80.69 99 GLU A N 1
ATOM 787 C CA . GLU A 1 99 ? -5.122 3.855 20.925 1.00 80.69 99 GLU A CA 1
ATOM 788 C C . GLU A 1 99 ? -6.492 4.505 20.691 1.00 80.69 99 GLU A C 1
ATOM 790 O O . GLU A 1 99 ? -7.496 4.058 21.246 1.00 80.69 99 GLU A O 1
ATOM 795 N N . THR A 1 100 ? -6.557 5.525 19.830 1.00 80.56 100 THR A N 1
ATOM 796 C CA . THR A 1 100 ? -7.813 6.250 19.546 1.00 80.56 100 THR A CA 1
ATOM 797 C C . THR A 1 100 ? -8.828 5.442 18.735 1.00 80.56 100 THR A C 1
ATOM 799 O O . THR A 1 100 ? -9.978 5.857 18.606 1.00 80.56 100 THR A O 1
ATOM 802 N N . ARG A 1 101 ? -8.428 4.285 18.181 1.00 79.00 101 ARG A N 1
ATOM 803 C CA . ARG A 1 101 ? -9.265 3.415 17.332 1.00 79.00 101 ARG A CA 1
ATOM 804 C C . ARG A 1 101 ? -9.946 4.152 16.168 1.00 79.00 101 ARG A C 1
ATOM 806 O O . ARG A 1 101 ? -10.978 3.680 15.681 1.00 79.00 101 ARG A O 1
ATOM 813 N N . ALA A 1 102 ? -9.357 5.257 15.708 1.00 80.94 102 ALA A N 1
ATOM 814 C CA . ALA A 1 102 ? -9.802 5.984 14.526 1.00 80.94 102 ALA A CA 1
ATOM 815 C C . ALA A 1 102 ? -9.765 5.074 13.290 1.00 80.94 102 ALA A C 1
ATOM 817 O O . ALA A 1 102 ? -8.897 4.204 13.177 1.00 80.94 102 ALA A O 1
ATOM 818 N N . MET A 1 103 ? -10.699 5.267 12.359 1.00 81.56 103 MET A N 1
ATOM 819 C CA . MET A 1 103 ? -10.704 4.533 11.084 1.00 81.56 103 MET A CA 1
ATOM 820 C C . MET A 1 103 ? -9.946 5.281 9.983 1.00 81.56 103 MET A C 1
ATOM 822 O O . MET A 1 103 ? -9.493 4.662 9.027 1.00 81.56 103 MET A O 1
ATOM 826 N N . THR A 1 104 ? -9.777 6.599 10.118 1.00 84.25 104 THR A N 1
ATOM 827 C CA . THR A 1 104 ? -9.063 7.445 9.154 1.00 84.25 104 THR A CA 1
ATOM 828 C C . THR A 1 104 ? -8.138 8.427 9.868 1.00 84.25 104 THR A C 1
ATOM 830 O O . THR A 1 104 ? -8.389 8.822 11.010 1.00 84.25 104 THR A O 1
ATOM 833 N N . MET A 1 105 ? -7.078 8.865 9.181 1.00 82.69 105 MET A N 1
ATOM 834 C CA . MET A 1 105 ? -6.170 9.885 9.719 1.00 82.69 105 MET A CA 1
ATOM 835 C C . MET A 1 105 ? -6.884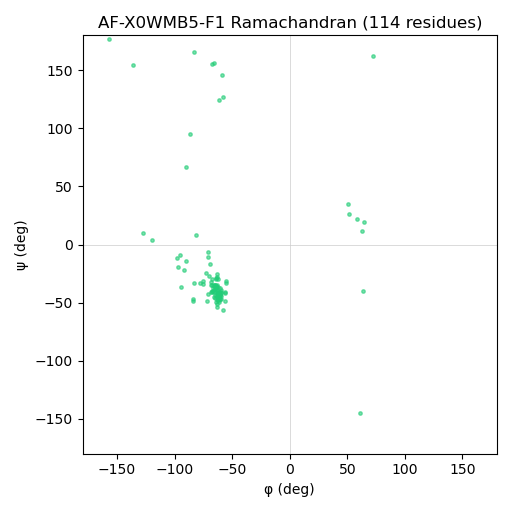 11.228 9.936 1.00 82.69 105 MET A C 1
ATOM 837 O O . MET A 1 105 ? -6.642 11.905 10.931 1.00 82.69 105 MET A O 1
ATOM 841 N N . GLY A 1 106 ? -7.845 11.572 9.072 1.00 82.88 106 GLY A N 1
ATOM 842 C CA . GLY A 1 106 ? -8.686 12.760 9.250 1.00 82.88 106 GLY A CA 1
ATOM 843 C C . GLY A 1 106 ? -9.506 12.722 10.544 1.00 82.88 106 GLY A C 1
ATOM 844 O O . GLY A 1 106 ? -9.532 13.703 11.282 1.00 82.88 106 GLY A O 1
ATOM 845 N N . GLN A 1 107 ? -10.109 11.575 10.883 1.00 81.81 107 GLN A N 1
ATOM 846 C CA . GLN A 1 107 ? -10.822 11.407 12.154 1.00 81.81 107 GLN A CA 1
ATOM 847 C C . GLN A 1 107 ? -9.872 11.542 13.355 1.00 81.81 107 GLN A C 1
ATOM 849 O O . GLN A 1 107 ? -10.230 12.153 14.360 1.00 81.81 107 GLN A O 1
ATOM 854 N N . PHE A 1 108 ? -8.654 11.004 13.255 1.00 84.44 108 PHE A N 1
ATOM 855 C CA . PHE A 1 108 ? -7.640 11.155 14.301 1.00 84.44 108 PHE A CA 1
ATOM 856 C C . PHE A 1 108 ? -7.271 12.620 14.547 1.00 84.44 108 PHE A C 1
ATOM 858 O O . PHE A 1 108 ? -7.211 13.049 15.700 1.00 84.44 108 PHE A O 1
ATOM 865 N N . PHE A 1 109 ? -7.085 13.403 13.483 1.00 84.69 109 PHE A N 1
ATOM 866 C CA . PHE A 1 109 ? -6.816 14.832 13.618 1.00 84.69 109 PHE A CA 1
ATOM 867 C C . PHE A 1 109 ? -8.000 15.595 14.209 1.00 84.69 109 PHE A C 1
ATOM 869 O O . PHE A 1 109 ? -7.786 16.391 15.118 1.00 84.69 109 PHE A O 1
ATOM 876 N N . GLN A 1 110 ? -9.236 15.288 13.802 1.00 84.62 110 GLN A N 1
ATOM 877 C CA . GLN A 1 110 ? -10.432 15.904 14.394 1.00 84.62 110 GLN A CA 1
ATOM 878 C C . GLN A 1 110 ? -10.549 15.634 15.900 1.00 84.62 110 GLN A C 1
ATOM 880 O O . GLN A 1 110 ? -10.913 16.530 16.657 1.00 84.62 110 GLN A O 1
ATOM 885 N N . MET A 1 111 ? -10.214 14.421 16.353 1.00 83.19 111 MET A N 1
ATOM 886 C CA . MET A 1 111 ? -10.230 14.079 17.782 1.00 83.19 111 MET A CA 1
ATOM 887 C C . MET A 1 111 ? -9.114 14.767 18.579 1.00 83.19 111 MET A C 1
ATOM 889 O O . MET A 1 111 ? -9.269 14.970 19.780 1.00 83.19 111 MET A O 1
ATOM 893 N N . ARG A 1 112 ? -7.987 15.106 17.939 1.00 81.25 112 ARG A N 1
ATOM 894 C CA . ARG A 1 112 ? -6.814 15.687 18.611 1.00 81.25 112 ARG A CA 1
ATOM 895 C C . ARG A 1 112 ? -6.778 17.215 18.590 1.00 81.25 112 ARG A C 1
ATOM 897 O O . ARG A 1 112 ? -6.312 17.802 19.559 1.00 81.25 112 ARG A O 1
ATOM 904 N N . TYR A 1 113 ? -7.221 17.838 17.501 1.00 80.44 113 TYR A N 1
ATOM 905 C CA . TYR A 1 113 ? -7.035 19.271 17.242 1.00 80.44 113 TYR A CA 1
ATOM 906 C C . TYR A 1 113 ? -8.350 20.058 17.102 1.00 80.44 113 TYR A C 1
ATOM 908 O O . TYR A 1 113 ? -8.299 21.265 16.904 1.00 80.44 113 TYR A O 1
ATOM 916 N N . SER A 1 114 ? -9.510 19.414 17.305 1.00 77.25 114 SER A N 1
ATOM 917 C CA . SER A 1 114 ? -10.855 19.977 17.089 1.00 77.25 114 SER A CA 1
ATOM 918 C C . SER A 1 114 ? -11.224 20.148 15.606 1.00 77.25 114 SER A C 1
ATOM 920 O O . SER A 1 114 ? -10.379 20.081 14.721 1.00 77.25 114 SER A O 1
ATOM 922 N N . LYS A 1 115 ? -12.526 20.291 15.326 1.00 66.62 115 LYS A N 1
ATOM 923 C CA . LYS A 1 115 ? -13.118 20.398 13.973 1.00 66.62 115 LYS A CA 1
ATOM 924 C C . LYS A 1 115 ? -13.045 21.810 13.365 1.00 66.62 115 LYS A C 1
ATOM 926 O O . LYS A 1 115 ? -13.712 22.044 12.359 1.00 66.62 115 LYS A O 1
ATOM 931 N N . SER A 1 116 ? -12.338 22.735 14.013 1.00 56.69 116 SER A N 1
ATOM 932 C CA . SER A 1 116 ? -12.323 24.146 13.618 1.00 56.69 116 SER A CA 1
ATOM 933 C C . SER A 1 116 ? -11.441 24.416 12.411 1.00 56.69 116 SER A C 1
ATOM 935 O O . SER A 1 116 ? -10.445 23.685 12.224 1.00 56.69 116 SER A O 1
#

Radius of gyration: 19.72 Å; Cα contacts (8 Å, |Δi|>4): 30; chains: 1; bounding box: 44×38×52 Å

Organism: NCBI:txid412755

Foldseek 3Di:
DDPVVVCVVVVVVVVVVVCVVVCVVQCPDPCCVLCVVVPDDPVNVVVVVVVVCDDPVNVVVVVVCCVPVNPVVVVVVVVVVVVVVVCVVVCVVVVLCVVVVDSDPVVVCCVVPNPD

pLDDT: mean 83.97, std 5.81, range [56.69, 94.62]